Protein AF-A0A2S2PNF2-F1 (afdb_monomer_lite)

Secondary structure (DSSP, 8-state):
-----------HHHHHHHHHHHHHHS-HHHHHHHHHHHHHHHHHHHHHHHHHHHHHHHHHHHT--TTT--HHHHHHHHHHHS----SSGGGS-----HHHHSPPPPPPSB-TTS-BSSGGGGGS-HHHHHHHHHHHH--

Radius of gyration: 23.07 Å; chains: 1; bounding box: 65×43×51 Å

pLDDT: mean 83.37, std 15.88, range [32.31, 97.81]

Organism: Schizaphis graminum (NCBI:txid13262)

Sequence (139 aa):
TYGLNNVGSDDPEVEIIEKKIVEEKTSLAMRAYLQRATQYNNFMEQQ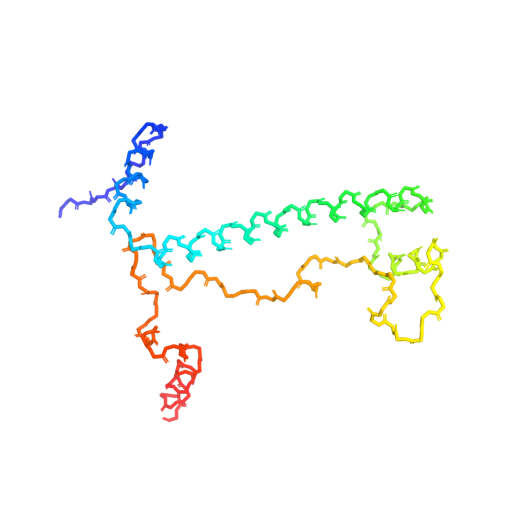THEYNIGKRHLANMMGVDPETFTQTDIDEAIDYLFPSGLYDPKARPLMKPPSEVFPPKKDAEFDESGRPFHVFFLYRKTKFLSNFTCKSYYF

Foldseek 3Di:
DDDPDPPPPPPVVVVVVVLVVLVVPDDPVVVVVVVVQVVVVVVLVVQQVVLLVVLCVLCVVVVHDSVPDDQVNQQVSQCVVPPDPDPDPVPGDHRDRPPVVDDDDDHDQADSNRHGPAPCVVVVPRVVVVVVVVVVVVD

Structure (mmCIF, N/CA/C/O backbone):
data_AF-A0A2S2PNF2-F1
#
_entry.id   AF-A0A2S2PNF2-F1
#
loop_
_atom_site.group_PDB
_atom_site.id
_atom_site.type_symbol
_atom_site.label_atom_id
_atom_site.label_alt_id
_atom_site.label_comp_id
_atom_site.label_asym_id
_atom_site.label_entity_id
_atom_site.label_seq_id
_atom_site.pdbx_PDB_ins_code
_atom_site.Cartn_x
_atom_site.Cartn_y
_atom_site.Cartn_z
_atom_site.occupancy
_atom_site.B_iso_or_equiv
_atom_site.auth_seq_id
_atom_site.auth_comp_id
_atom_site.auth_asym_id
_atom_site.auth_atom_id
_atom_site.pdbx_PDB_model_num
ATOM 1 N N . THR A 1 1 ? 39.824 -26.983 -10.946 1.00 40.69 1 THR A N 1
ATOM 2 C CA . THR A 1 1 ? 40.557 -26.050 -10.068 1.00 40.69 1 THR A CA 1
ATOM 3 C C . THR A 1 1 ? 40.123 -24.642 -10.414 1.00 40.69 1 THR A C 1
ATOM 5 O O . THR A 1 1 ? 39.822 -24.401 -11.574 1.00 40.69 1 THR A O 1
ATOM 8 N N . TYR A 1 2 ? 40.062 -23.776 -9.397 1.00 32.31 2 TYR A N 1
ATOM 9 C CA . TYR A 1 2 ? 39.582 -22.382 -9.391 1.00 32.31 2 TYR A CA 1
ATOM 10 C C . TYR A 1 2 ? 38.057 -22.220 -9.323 1.00 32.31 2 TYR A C 1
ATOM 12 O O . TYR A 1 2 ? 37.369 -22.016 -10.317 1.00 32.31 2 TYR A O 1
ATOM 20 N N . GLY A 1 3 ? 37.549 -22.321 -8.091 1.00 36.81 3 GLY A N 1
ATOM 21 C CA . GLY A 1 3 ? 36.303 -21.679 -7.702 1.00 36.81 3 GLY A CA 1
ATOM 22 C C . GLY A 1 3 ? 36.492 -20.164 -7.671 1.00 36.81 3 GLY A C 1
ATOM 23 O O . GLY A 1 3 ? 37.492 -19.671 -7.150 1.00 36.81 3 GLY A O 1
ATOM 24 N N . LEU A 1 4 ? 35.529 -19.447 -8.240 1.00 37.03 4 LEU A N 1
ATOM 25 C CA . LEU A 1 4 ? 35.347 -18.024 -8.002 1.00 37.03 4 LEU A CA 1
ATOM 26 C C . LEU A 1 4 ? 34.368 -17.903 -6.840 1.00 37.03 4 LEU A C 1
ATOM 28 O O . LEU A 1 4 ? 33.152 -17.912 -7.014 1.00 37.03 4 LEU A O 1
ATOM 32 N N . ASN A 1 5 ? 34.930 -17.867 -5.637 1.00 37.00 5 ASN A N 1
ATOM 33 C CA . ASN A 1 5 ? 34.232 -17.319 -4.492 1.00 37.00 5 ASN A CA 1
ATOM 34 C C . ASN A 1 5 ? 34.099 -15.823 -4.782 1.00 37.00 5 ASN A C 1
ATOM 36 O O . ASN A 1 5 ? 35.109 -15.119 -4.795 1.00 37.00 5 ASN A O 1
ATOM 40 N N . ASN A 1 6 ? 32.878 -15.350 -5.032 1.00 46.69 6 ASN A N 1
ATOM 41 C CA . ASN A 1 6 ? 32.563 -13.934 -4.895 1.00 46.69 6 ASN A CA 1
ATOM 42 C C . ASN A 1 6 ? 32.690 -13.614 -3.403 1.00 46.69 6 ASN A C 1
ATOM 44 O O . ASN A 1 6 ? 31.720 -13.682 -2.652 1.00 46.69 6 ASN A O 1
ATOM 48 N N . VAL A 1 7 ? 33.921 -13.368 -2.958 1.00 43.16 7 VAL A N 1
ATOM 49 C CA . VAL A 1 7 ? 34.171 -12.634 -1.726 1.00 43.16 7 VAL A CA 1
ATOM 50 C C . VAL A 1 7 ? 33.717 -11.224 -2.058 1.00 43.16 7 VAL A C 1
ATOM 52 O O . VAL A 1 7 ? 34.457 -10.469 -2.681 1.00 43.16 7 VAL A O 1
ATOM 55 N N . GLY A 1 8 ? 32.450 -10.933 -1.764 1.00 46.41 8 GLY A N 1
ATOM 56 C CA . GLY A 1 8 ? 31.965 -9.565 -1.745 1.00 46.41 8 GLY A CA 1
ATOM 57 C C . GLY A 1 8 ? 32.855 -8.811 -0.771 1.00 46.41 8 GLY A C 1
ATOM 58 O O . GLY A 1 8 ? 32.848 -9.087 0.423 1.00 46.41 8 GLY A O 1
ATOM 59 N N . SER A 1 9 ? 33.718 -7.956 -1.300 1.00 46.00 9 SER A N 1
ATOM 60 C CA . SER A 1 9 ? 34.374 -6.926 -0.516 1.00 46.00 9 SER A CA 1
ATOM 61 C C . SER A 1 9 ? 33.273 -5.990 -0.027 1.00 46.00 9 SER A C 1
ATOM 63 O O . SER A 1 9 ? 32.633 -5.346 -0.856 1.00 46.00 9 SER A O 1
ATOM 65 N N . ASP A 1 10 ? 33.055 -5.908 1.289 1.00 60.88 10 ASP A N 1
ATOM 66 C CA . ASP A 1 10 ? 32.102 -4.991 1.947 1.00 60.88 10 ASP A CA 1
ATOM 67 C C . ASP A 1 10 ? 32.520 -3.501 1.823 1.00 60.88 10 ASP A C 1
ATOM 69 O O . ASP A 1 10 ? 32.121 -2.650 2.620 1.00 60.88 10 ASP A O 1
ATOM 73 N N . ASP A 1 11 ? 33.357 -3.177 0.834 1.00 58.91 11 ASP A N 1
ATOM 74 C CA . ASP A 1 11 ? 33.870 -1.844 0.561 1.00 58.91 11 ASP A CA 1
ATOM 75 C C . ASP A 1 11 ? 32.821 -1.062 -0.254 1.00 58.91 11 ASP A C 1
ATOM 77 O O . ASP A 1 11 ? 32.620 -1.345 -1.443 1.00 58.91 11 ASP A O 1
ATOM 81 N N . PRO A 1 12 ? 32.160 -0.04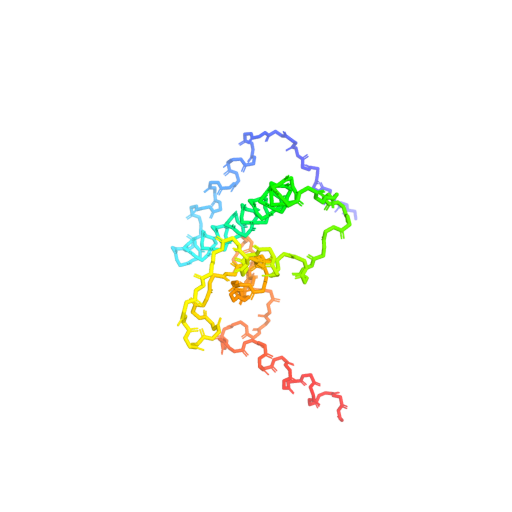4 0.333 1.00 68.62 12 PRO A N 1
ATOM 82 C CA . PRO A 1 12 ? 31.017 0.632 -0.289 1.00 68.62 12 PRO A CA 1
ATOM 83 C C . PRO A 1 12 ? 31.387 1.350 -1.594 1.00 68.62 12 PRO A C 1
ATOM 85 O O . PRO A 1 12 ? 30.535 1.584 -2.445 1.00 68.62 12 PRO A O 1
ATOM 88 N N . GLU A 1 13 ? 32.660 1.699 -1.779 1.00 67.88 13 GLU A N 1
ATOM 89 C CA . GLU A 1 13 ? 33.147 2.426 -2.951 1.00 67.88 13 GLU A CA 1
ATOM 90 C C . GLU A 1 13 ? 33.191 1.547 -4.214 1.00 67.88 13 GLU A C 1
ATOM 92 O O . GLU A 1 13 ? 32.873 2.024 -5.305 1.00 67.88 13 GLU A O 1
ATOM 97 N N . VAL A 1 14 ? 33.488 0.249 -4.074 1.00 65.94 14 VAL A N 1
ATOM 98 C CA . VAL A 1 14 ? 33.534 -0.706 -5.196 1.00 65.94 14 VAL A CA 1
ATOM 99 C C . VAL A 1 14 ? 32.119 -1.029 -5.689 1.00 65.94 14 VAL A C 1
ATOM 101 O O . VAL A 1 14 ? 31.874 -1.009 -6.895 1.00 65.94 14 VAL A O 1
ATOM 104 N N . GLU A 1 15 ? 31.157 -1.198 -4.776 1.00 66.25 15 GLU A N 1
ATOM 105 C CA . GLU A 1 15 ? 29.745 -1.436 -5.114 1.00 66.25 15 GLU A CA 1
ATOM 106 C C . GLU A 1 15 ? 29.125 -0.251 -5.882 1.00 66.25 15 GLU A C 1
ATOM 108 O O . GLU A 1 15 ? 28.372 -0.430 -6.843 1.00 66.25 15 GLU A O 1
ATOM 113 N N . ILE A 1 16 ? 29.478 0.984 -5.504 1.00 68.88 16 ILE A N 1
ATOM 114 C CA . ILE A 1 16 ? 29.026 2.204 -6.189 1.00 68.88 16 ILE A CA 1
ATOM 115 C C . ILE A 1 16 ? 29.587 2.277 -7.617 1.00 68.88 16 ILE A C 1
ATOM 117 O O . ILE A 1 16 ? 28.866 2.661 -8.545 1.00 68.88 16 ILE A O 1
ATOM 121 N N . ILE A 1 17 ? 30.859 1.915 -7.811 1.00 65.81 17 ILE A N 1
ATOM 122 C CA . ILE A 1 17 ? 31.517 1.916 -9.126 1.00 65.81 17 ILE A CA 1
ATOM 123 C C . ILE A 1 17 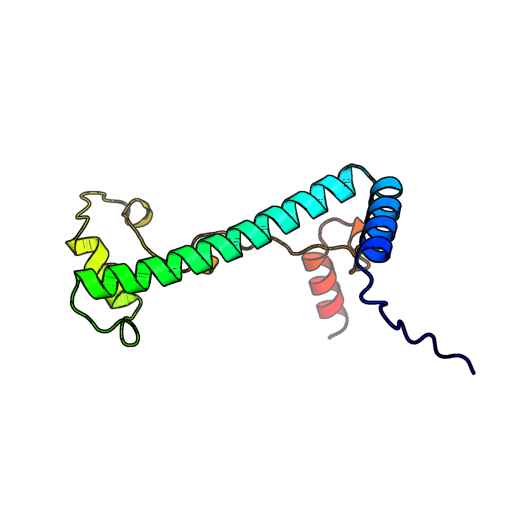? 30.894 0.853 -10.036 1.00 65.81 17 ILE A C 1
ATOM 125 O O . ILE A 1 17 ? 30.568 1.150 -11.187 1.00 65.81 17 ILE A O 1
ATOM 129 N N . GLU A 1 18 ? 30.661 -0.357 -9.528 1.00 63.19 18 GLU A N 1
ATOM 130 C CA . GLU A 1 18 ? 30.011 -1.431 -10.283 1.00 63.19 18 GLU A CA 1
ATOM 131 C C . GLU A 1 18 ? 28.578 -1.060 -10.683 1.00 63.19 18 GLU A C 1
ATOM 133 O O . GLU A 1 18 ? 28.223 -1.173 -11.861 1.00 63.19 18 GLU A O 1
ATOM 138 N N . LYS A 1 19 ? 27.786 -0.503 -9.755 1.00 65.00 19 LYS A N 1
ATOM 139 C CA . LYS A 1 19 ? 26.439 0.015 -10.049 1.00 65.00 19 LYS A CA 1
ATOM 140 C C . LYS A 1 19 ? 26.465 1.102 -11.125 1.00 65.00 19 LYS A C 1
ATOM 142 O O . LYS A 1 19 ? 25.656 1.047 -12.049 1.00 65.00 19 LYS A O 1
ATOM 147 N N . LYS A 1 20 ? 27.424 2.035 -11.084 1.00 66.44 20 LYS A N 1
ATOM 148 C CA . LYS A 1 20 ? 27.601 3.058 -12.135 1.00 66.44 20 LYS A CA 1
ATOM 149 C C . LYS A 1 20 ? 27.924 2.460 -13.504 1.00 66.44 20 LYS A C 1
ATOM 151 O O . LYS A 1 20 ? 27.344 2.873 -14.505 1.00 66.44 20 LYS A O 1
ATOM 156 N N . ILE A 1 21 ? 28.823 1.479 -13.564 1.00 65.19 21 ILE A N 1
ATOM 157 C CA . ILE A 1 21 ? 29.203 0.817 -14.821 1.00 65.19 21 ILE A CA 1
ATOM 158 C C . ILE A 1 21 ? 28.004 0.064 -15.417 1.00 65.19 21 ILE A C 1
ATOM 160 O O . ILE A 1 21 ? 27.817 0.051 -16.637 1.00 65.19 21 ILE A O 1
ATOM 164 N N . VAL A 1 22 ? 27.173 -0.553 -14.573 1.00 66.25 22 VAL A N 1
ATOM 165 C CA . VAL A 1 22 ? 25.918 -1.193 -14.994 1.00 66.25 22 VAL A CA 1
ATOM 166 C C . VAL A 1 22 ? 24.904 -0.144 -15.472 1.00 66.25 22 VAL A C 1
ATOM 168 O O . VAL A 1 22 ? 24.276 -0.324 -16.517 1.00 66.25 22 VAL A O 1
ATOM 171 N N . GLU A 1 23 ? 24.778 0.995 -14.792 1.00 67.94 23 GLU A N 1
ATOM 172 C CA . GLU A 1 23 ? 23.906 2.099 -15.219 1.00 67.94 23 GLU A CA 1
ATOM 173 C C . GLU A 1 23 ? 24.296 2.708 -16.575 1.00 67.94 23 GLU A C 1
ATOM 175 O O . GLU A 1 23 ? 23.413 3.081 -17.351 1.00 67.94 23 GLU A O 1
ATOM 180 N N . GLU A 1 24 ? 25.592 2.799 -16.883 1.00 70.94 24 GLU A N 1
ATOM 181 C CA . GLU A 1 24 ? 26.084 3.297 -18.176 1.00 70.94 24 GLU A CA 1
ATOM 182 C C . GLU A 1 24 ? 25.846 2.301 -19.319 1.00 70.94 24 GLU A C 1
ATOM 184 O O . GLU A 1 24 ? 25.573 2.702 -20.450 1.00 70.94 24 GLU A O 1
ATOM 189 N N . LYS A 1 25 ? 25.916 0.996 -19.033 1.00 73.62 25 LYS A N 1
ATOM 190 C CA . LYS A 1 25 ? 25.733 -0.068 -20.034 1.00 73.62 25 LYS A CA 1
ATOM 191 C C . LYS A 1 25 ? 24.269 -0.446 -20.265 1.00 73.62 25 LYS A C 1
ATOM 193 O O . LYS A 1 25 ? 23.959 -1.116 -21.251 1.00 73.62 25 LYS A O 1
ATOM 198 N N . THR A 1 26 ? 23.359 -0.054 -19.376 1.00 77.62 26 THR A N 1
ATOM 199 C CA . THR A 1 26 ? 21.945 -0.440 -19.458 1.00 77.62 26 THR A CA 1
ATOM 200 C C . THR A 1 26 ? 21.138 0.476 -20.373 1.00 77.62 26 THR A C 1
ATOM 202 O O . THR A 1 26 ? 21.310 1.693 -20.424 1.00 77.62 26 THR A O 1
ATOM 205 N N . SER A 1 27 ? 20.193 -0.121 -21.104 1.00 84.69 27 SER A N 1
ATOM 206 C CA . SER A 1 27 ? 19.278 0.641 -21.956 1.00 84.69 27 SER A CA 1
ATOM 207 C C . SER A 1 27 ? 18.357 1.547 -21.128 1.00 84.69 27 SER A C 1
ATOM 209 O O . SER A 1 27 ? 17.959 1.207 -20.013 1.00 84.69 27 SER A O 1
ATOM 211 N N . LEU A 1 28 ? 17.938 2.681 -21.701 1.00 86.38 28 LEU A N 1
ATOM 212 C CA . LEU A 1 28 ? 16.998 3.608 -21.054 1.00 86.38 28 LEU A CA 1
ATOM 213 C C . LEU A 1 28 ? 15.692 2.913 -20.629 1.00 86.38 28 LEU A C 1
ATOM 215 O O . LEU A 1 28 ? 15.174 3.158 -19.541 1.00 86.38 28 LEU A O 1
ATOM 219 N N . ALA A 1 29 ? 15.181 2.018 -21.480 1.00 83.12 29 ALA A N 1
ATOM 220 C CA . ALA A 1 29 ? 13.979 1.241 -21.199 1.00 83.12 29 ALA A CA 1
ATOM 221 C C . ALA A 1 29 ? 14.167 0.309 -19.990 1.00 83.12 29 ALA A C 1
ATOM 223 O O . ALA A 1 29 ? 13.264 0.205 -19.159 1.00 83.12 29 ALA A O 1
ATOM 224 N N . MET A 1 30 ? 15.344 -0.315 -19.866 1.00 83.56 30 MET A N 1
ATOM 225 C CA . MET A 1 30 ? 15.689 -1.168 -18.726 1.00 83.56 30 MET A CA 1
ATOM 226 C C . MET A 1 30 ? 15.767 -0.357 -17.431 1.00 83.56 30 MET A C 1
ATOM 228 O O . MET A 1 30 ? 15.154 -0.725 -16.433 1.00 83.56 30 MET A O 1
ATOM 232 N N . ARG A 1 31 ? 16.443 0.796 -17.460 1.00 84.81 31 ARG A N 1
ATOM 233 C CA . ARG A 1 31 ? 16.555 1.686 -16.295 1.00 84.81 31 ARG A CA 1
ATOM 234 C C . ARG A 1 31 ? 15.188 2.152 -15.803 1.00 84.81 31 ARG A C 1
ATOM 236 O O . ARG A 1 31 ? 14.893 2.037 -14.618 1.00 84.81 31 ARG A O 1
ATOM 243 N N . ALA A 1 32 ? 14.321 2.599 -16.713 1.00 86.25 32 ALA A N 1
ATOM 244 C CA . ALA A 1 32 ? 12.961 3.012 -16.372 1.00 86.25 32 ALA A CA 1
ATOM 245 C C . ALA A 1 32 ? 12.124 1.861 -15.786 1.00 86.25 32 ALA A C 1
ATOM 247 O O . ALA A 1 32 ? 11.259 2.088 -14.943 1.00 86.25 32 ALA A O 1
ATOM 248 N N . TYR A 1 33 ? 12.360 0.624 -16.230 1.00 85.06 33 TYR A N 1
ATOM 249 C CA . TYR A 1 33 ? 11.697 -0.554 -15.682 1.00 85.06 33 TYR A CA 1
ATOM 250 C C . TYR A 1 33 ? 12.161 -0.862 -14.253 1.00 85.06 33 TYR A C 1
ATOM 252 O O . TYR A 1 33 ? 11.319 -0.960 -13.361 1.00 85.06 33 TYR A O 1
ATOM 260 N N . LEU A 1 34 ? 13.476 -0.934 -14.025 1.00 85.38 34 LEU A N 1
ATOM 261 C CA . LEU A 1 34 ? 14.055 -1.176 -12.700 1.00 85.38 34 LEU A CA 1
ATOM 262 C C . LEU A 1 34 ? 13.638 -0.093 -11.701 1.00 85.38 34 LEU A C 1
ATOM 264 O O . LEU A 1 34 ? 13.179 -0.418 -10.613 1.00 85.38 34 LEU A O 1
ATOM 268 N N . GLN A 1 35 ? 13.687 1.181 -12.100 1.00 88.25 35 GLN A N 1
ATOM 269 C CA . GLN A 1 35 ? 13.227 2.298 -11.269 1.00 88.25 35 GLN A CA 1
ATOM 270 C C . GLN A 1 35 ? 11.757 2.162 -10.856 1.00 88.25 35 GLN A C 1
ATOM 272 O O . GLN A 1 35 ? 11.411 2.441 -9.715 1.00 88.25 35 GLN A O 1
ATOM 277 N N . ARG A 1 36 ? 10.872 1.715 -11.756 1.00 87.88 36 ARG A N 1
ATOM 278 C CA . ARG A 1 36 ? 9.457 1.490 -11.410 1.00 87.88 36 ARG A CA 1
ATOM 279 C C . ARG A 1 36 ? 9.279 0.327 -10.439 1.00 87.88 36 ARG A C 1
ATOM 281 O O . ARG A 1 36 ? 8.394 0.396 -9.588 1.00 87.88 36 ARG A O 1
ATOM 288 N N . ALA A 1 37 ? 10.072 -0.733 -10.590 1.00 87.88 37 ALA A N 1
ATOM 289 C CA . ALA A 1 37 ? 10.037 -1.884 -9.695 1.00 87.88 37 ALA A CA 1
ATOM 290 C C . ALA A 1 37 ? 10.517 -1.496 -8.289 1.00 87.88 37 ALA A C 1
ATOM 292 O O . ALA A 1 37 ? 9.803 -1.733 -7.319 1.00 87.88 37 ALA A O 1
ATOM 293 N N . THR A 1 38 ? 11.656 -0.805 -8.179 1.00 88.62 38 THR A N 1
ATOM 294 C CA . THR A 1 38 ? 12.184 -0.339 -6.888 1.00 88.62 38 THR A CA 1
ATOM 295 C C . THR A 1 38 ? 11.250 0.663 -6.216 1.00 88.62 38 THR A C 1
ATOM 297 O O . THR A 1 38 ? 10.948 0.517 -5.037 1.00 88.62 38 THR A O 1
ATOM 300 N N . GLN A 1 39 ? 10.704 1.628 -6.965 1.00 91.69 39 GLN A N 1
ATOM 301 C CA . GLN A 1 39 ? 9.704 2.567 -6.446 1.00 91.69 39 GLN A CA 1
ATOM 302 C C . GLN A 1 39 ? 8.471 1.853 -5.895 1.00 91.69 39 GLN A C 1
ATOM 304 O O . GLN A 1 39 ? 7.944 2.253 -4.862 1.00 91.69 39 GLN A O 1
ATOM 309 N N . TYR A 1 40 ? 7.997 0.805 -6.574 1.00 91.31 40 TYR A N 1
ATOM 310 C CA . TYR A 1 40 ? 6.857 0.035 -6.093 1.00 91.31 40 TYR A CA 1
ATOM 311 C C . TYR A 1 40 ? 7.185 -0.760 -4.829 1.00 91.31 40 TYR A C 1
ATOM 313 O O . TYR A 1 40 ? 6.377 -0.746 -3.907 1.00 91.31 40 TYR A O 1
ATOM 321 N N . ASN A 1 41 ? 8.350 -1.403 -4.761 1.00 91.44 41 ASN A N 1
ATOM 322 C CA . ASN A 1 41 ? 8.762 -2.155 -3.574 1.00 91.44 41 ASN A CA 1
ATOM 323 C C . ASN A 1 41 ? 8.873 -1.229 -2.358 1.00 91.44 41 ASN A C 1
ATOM 325 O O . ASN A 1 41 ? 8.224 -1.478 -1.346 1.00 91.44 41 ASN A O 1
ATOM 329 N N . ASN A 1 42 ? 9.562 -0.095 -2.510 1.00 94.88 42 ASN A N 1
ATOM 330 C CA . ASN A 1 42 ? 9.678 0.918 -1.461 1.00 94.88 42 ASN A CA 1
ATOM 331 C C . ASN A 1 42 ? 8.302 1.449 -1.032 1.00 94.88 42 ASN A C 1
ATOM 333 O O . ASN A 1 42 ? 8.041 1.628 0.155 1.00 94.88 42 ASN A O 1
ATOM 337 N N . PHE A 1 43 ? 7.401 1.677 -1.994 1.00 95.25 43 PHE A N 1
ATOM 338 C CA . PHE A 1 43 ? 6.028 2.081 -1.705 1.00 95.25 43 PHE A CA 1
ATOM 339 C C . PHE A 1 43 ? 5.293 1.020 -0.874 1.00 95.25 43 PHE A C 1
ATOM 341 O O . PHE A 1 43 ? 4.695 1.351 0.143 1.00 95.25 43 PHE A O 1
ATOM 348 N N . MET A 1 44 ? 5.359 -0.254 -1.262 1.00 94.94 44 MET A N 1
ATOM 349 C CA . MET A 1 44 ? 4.691 -1.341 -0.540 1.00 94.94 44 MET A CA 1
ATOM 350 C C . MET A 1 44 ? 5.250 -1.531 0.875 1.00 94.94 44 MET A C 1
ATOM 352 O O . MET A 1 44 ? 4.479 -1.745 1.813 1.00 94.94 44 MET A O 1
ATOM 356 N N . GLU A 1 45 ? 6.566 -1.418 1.048 1.00 96.12 45 GLU A N 1
ATOM 357 C CA . GLU A 1 45 ? 7.226 -1.465 2.357 1.00 96.12 45 GLU A CA 1
ATOM 358 C C . GLU A 1 45 ? 6.760 -0.317 3.256 1.00 96.12 45 GLU A C 1
ATOM 360 O O . GLU A 1 45 ? 6.327 -0.553 4.388 1.00 96.12 45 GLU A O 1
ATOM 365 N N . GLN A 1 46 ? 6.753 0.912 2.729 1.00 97.31 46 GLN A N 1
ATOM 366 C CA . GLN A 1 46 ? 6.270 2.086 3.450 1.00 97.31 46 GLN A CA 1
ATOM 367 C C . GLN A 1 46 ? 4.801 1.925 3.866 1.00 97.31 46 GLN A C 1
ATOM 369 O O . GLN A 1 46 ? 4.471 2.119 5.033 1.00 97.31 46 GLN A O 1
ATOM 374 N N . GLN A 1 47 ? 3.926 1.507 2.947 1.00 97.25 47 GLN A N 1
ATOM 375 C CA . GLN A 1 47 ? 2.507 1.294 3.245 1.00 97.25 47 GLN A CA 1
ATOM 376 C C . GLN A 1 47 ? 2.293 0.191 4.290 1.00 97.25 47 GLN A C 1
ATOM 378 O O . GLN A 1 47 ? 1.395 0.284 5.122 1.00 97.25 47 GLN A O 1
ATOM 383 N N . THR A 1 48 ? 3.133 -0.847 4.290 1.00 96.94 48 THR A N 1
ATOM 384 C CA . THR A 1 48 ? 3.064 -1.923 5.293 1.00 96.94 48 THR A CA 1
ATOM 385 C C . THR A 1 48 ? 3.458 -1.402 6.672 1.00 96.94 48 THR A C 1
ATOM 387 O O . THR A 1 48 ? 2.815 -1.722 7.673 1.00 96.94 48 THR A O 1
ATOM 390 N N . HIS A 1 49 ? 4.493 -0.566 6.733 1.00 97.81 49 HIS A N 1
ATOM 391 C CA . HIS A 1 49 ? 4.922 0.073 7.968 1.00 97.81 49 HIS A CA 1
ATOM 392 C C . HIS A 1 49 ? 3.850 1.023 8.527 1.00 97.81 49 HIS A C 1
ATOM 394 O O . HIS A 1 49 ? 3.486 0.914 9.699 1.00 97.81 49 HIS A O 1
ATOM 400 N N . GLU A 1 50 ? 3.293 1.888 7.677 1.00 97.69 50 GLU A N 1
ATOM 401 C CA . GLU A 1 50 ? 2.211 2.816 8.028 1.00 97.69 50 GLU A CA 1
ATOM 402 C C . GLU A 1 50 ? 0.960 2.073 8.507 1.00 97.69 50 GLU A C 1
ATOM 404 O O . GLU A 1 50 ? 0.384 2.440 9.531 1.00 97.69 50 GLU A O 1
ATOM 409 N N . TYR A 1 51 ? 0.584 0.979 7.839 1.00 97.12 51 TYR A N 1
ATOM 410 C CA . TYR A 1 51 ? -0.527 0.126 8.257 1.00 97.12 51 TYR A CA 1
ATOM 411 C C . TYR A 1 51 ? -0.315 -0.455 9.662 1.00 97.12 51 TYR A C 1
ATOM 413 O O . TYR A 1 51 ? -1.217 -0.405 10.496 1.00 97.12 51 TYR A O 1
ATOM 421 N N . ASN A 1 52 ? 0.884 -0.959 9.967 1.00 96.31 52 ASN A N 1
ATOM 422 C CA . ASN A 1 52 ? 1.186 -1.536 11.280 1.00 96.31 52 ASN A CA 1
ATOM 423 C C . ASN A 1 52 ? 1.150 -0.488 12.404 1.00 96.31 52 ASN A C 1
ATOM 425 O O . ASN A 1 52 ? 0.668 -0.770 13.504 1.00 96.31 52 ASN A O 1
ATOM 429 N N . ILE A 1 53 ? 1.634 0.726 12.131 1.00 97.50 53 ILE A N 1
ATOM 430 C CA . ILE A 1 53 ? 1.539 1.858 13.063 1.00 97.50 53 ILE A CA 1
ATOM 431 C C . ILE A 1 53 ? 0.073 2.264 13.252 1.00 97.50 53 ILE A C 1
ATOM 433 O O . ILE A 1 53 ? -0.399 2.378 14.384 1.00 97.50 53 ILE A O 1
ATOM 437 N N . GLY A 1 54 ? -0.665 2.417 12.151 1.00 96.56 54 GLY A N 1
ATOM 438 C CA . GLY A 1 54 ? -2.085 2.758 12.155 1.00 96.56 54 GLY A CA 1
ATOM 439 C C . GLY A 1 54 ? -2.924 1.746 12.930 1.00 96.56 54 GLY A C 1
ATOM 440 O O . GLY A 1 54 ? -3.735 2.142 13.761 1.00 96.56 54 GLY A O 1
ATOM 441 N N . LYS A 1 55 ? -2.661 0.445 12.758 1.00 96.94 55 LYS A N 1
ATOM 442 C CA . LYS A 1 55 ? -3.311 -0.635 13.512 1.00 96.94 55 LYS A CA 1
ATOM 443 C C . LYS A 1 55 ? -3.132 -0.461 15.021 1.00 96.94 55 LYS A C 1
ATOM 445 O O . LYS A 1 55 ? -4.101 -0.570 15.768 1.00 96.94 55 LYS A O 1
ATOM 450 N N . ARG A 1 56 ? -1.912 -0.155 15.474 1.00 97.25 56 ARG A N 1
ATOM 451 C CA . ARG A 1 56 ? -1.624 0.089 16.898 1.00 97.25 56 ARG A CA 1
ATOM 452 C C . ARG A 1 56 ? -2.332 1.333 17.423 1.00 97.25 56 ARG A C 1
ATOM 454 O O . ARG A 1 56 ? -2.880 1.308 18.519 1.00 97.25 56 ARG A O 1
ATOM 461 N N . HIS A 1 57 ? -2.361 2.409 16.643 1.00 97.31 57 HIS A N 1
ATOM 462 C CA . HIS A 1 57 ? -3.085 3.620 17.025 1.00 97.31 57 HIS A CA 1
ATOM 463 C C . HIS A 1 57 ? -4.598 3.412 17.072 1.00 97.31 57 HIS A C 1
ATOM 465 O O . HIS A 1 57 ? -5.240 3.895 18.000 1.00 97.31 57 HIS A O 1
ATOM 471 N N . LEU A 1 58 ? -5.160 2.662 16.124 1.00 97.06 58 LEU A N 1
ATOM 472 C CA . LEU A 1 58 ? -6.577 2.323 16.112 1.00 97.06 58 LEU A CA 1
ATOM 473 C C . LEU A 1 58 ? -6.953 1.486 17.339 1.00 97.06 58 LEU A C 1
ATOM 475 O O . LEU A 1 58 ? -7.909 1.828 18.028 1.00 97.06 58 LEU A O 1
ATOM 479 N N . ALA A 1 59 ? -6.152 0.471 17.672 1.00 97.44 59 ALA A N 1
ATOM 480 C CA . ALA A 1 59 ? -6.343 -0.325 18.882 1.00 97.44 59 ALA A CA 1
ATOM 481 C C . ALA A 1 59 ? -6.331 0.555 20.148 1.00 97.44 59 ALA A C 1
ATOM 483 O O . ALA A 1 59 ? -7.239 0.465 20.973 1.00 97.44 59 ALA A O 1
ATOM 484 N N . ASN A 1 60 ? -5.379 1.493 20.245 1.00 96.88 60 ASN A N 1
ATOM 485 C CA . ASN A 1 60 ? -5.314 2.445 21.356 1.00 96.88 60 ASN A CA 1
ATOM 486 C C . ASN A 1 60 ? -6.555 3.352 21.442 1.00 96.88 60 ASN A C 1
ATOM 488 O O . ASN A 1 60 ? -7.022 3.623 22.546 1.00 96.88 60 ASN A O 1
ATOM 492 N N . MET A 1 61 ? -7.096 3.822 20.310 1.00 96.12 61 MET A N 1
ATOM 493 C CA . MET A 1 61 ? -8.320 4.642 20.290 1.00 96.12 61 MET A CA 1
ATOM 494 C C . MET A 1 61 ? -9.552 3.850 20.736 1.00 96.12 61 MET A C 1
ATOM 496 O O . MET A 1 61 ? -10.410 4.397 21.426 1.00 96.12 61 MET A O 1
ATOM 500 N N . MET A 1 62 ? -9.620 2.568 20.373 1.00 96.75 62 MET A N 1
ATOM 501 C CA . MET A 1 62 ? -10.717 1.674 20.751 1.00 96.75 62 MET A CA 1
ATOM 502 C C . MET A 1 62 ? -10.544 1.063 22.151 1.00 96.75 62 MET A C 1
ATOM 504 O O . MET A 1 62 ? -11.460 0.417 22.652 1.00 96.75 62 MET A O 1
ATOM 508 N N . GLY A 1 63 ? -9.388 1.262 22.796 1.00 95.62 63 GLY A N 1
ATOM 509 C CA . GLY A 1 63 ? -9.074 0.680 24.103 1.00 95.62 63 GLY A CA 1
ATOM 510 C C . GLY A 1 63 ? -8.888 -0.841 24.076 1.00 95.62 63 GLY A C 1
ATOM 511 O O . GLY A 1 63 ? -9.089 -1.494 25.099 1.00 95.62 63 GLY A O 1
ATOM 512 N N . VAL A 1 64 ? -8.530 -1.404 22.919 1.00 94.88 64 VAL A N 1
ATOM 513 C CA . VAL A 1 64 ? -8.313 -2.845 22.711 1.00 94.88 64 VAL A CA 1
ATOM 514 C C . VAL A 1 64 ? -6.813 -3.135 22.650 1.00 94.88 64 VAL A C 1
ATOM 516 O O . VAL A 1 64 ? -6.017 -2.282 22.257 1.00 94.88 64 VAL A O 1
ATOM 519 N N . ASP A 1 65 ? -6.409 -4.342 23.041 1.00 95.94 65 ASP A N 1
ATOM 520 C CA . ASP A 1 65 ? -5.017 -4.771 22.936 1.00 95.94 65 ASP A CA 1
ATOM 521 C C . ASP A 1 65 ? -4.588 -4.956 21.459 1.00 95.94 65 ASP A C 1
ATOM 523 O O . ASP A 1 65 ? -5.276 -5.653 20.704 1.00 95.94 65 ASP A O 1
ATOM 527 N N . PRO A 1 66 ? -3.453 -4.371 21.025 1.00 94.25 66 PRO A N 1
ATOM 528 C CA . PRO A 1 66 ? -3.031 -4.367 19.622 1.00 94.25 66 PRO A CA 1
ATOM 529 C C . PRO A 1 66 ? -2.694 -5.749 19.048 1.00 94.25 66 PRO A C 1
ATOM 531 O O . PRO A 1 66 ? -2.763 -5.922 17.828 1.00 94.25 66 PRO A O 1
ATOM 534 N N . GLU A 1 67 ? -2.322 -6.719 19.886 1.00 93.12 67 GLU A N 1
ATOM 535 C CA . GLU A 1 67 ? -1.932 -8.058 19.433 1.00 93.12 67 GLU A CA 1
ATOM 536 C C . GLU A 1 67 ? -3.168 -8.931 19.170 1.00 93.12 67 GLU A C 1
ATOM 538 O O . GLU A 1 67 ? -3.193 -9.706 18.214 1.00 93.12 67 GLU A O 1
ATOM 543 N N . THR A 1 68 ? -4.233 -8.746 19.954 1.00 94.81 68 THR A N 1
ATOM 544 C CA . THR A 1 68 ? -5.524 -9.431 19.744 1.00 94.81 68 THR A CA 1
ATOM 545 C C . THR A 1 68 ? -6.390 -8.822 18.639 1.00 94.81 68 THR A C 1
ATOM 547 O O . THR A 1 68 ? -7.361 -9.442 18.215 1.00 94.81 68 THR A O 1
ATOM 550 N N . PHE A 1 69 ? -6.038 -7.633 18.149 1.00 94.50 69 PHE A N 1
ATOM 551 C CA . PHE A 1 69 ? -6.861 -6.858 17.226 1.00 94.50 69 PHE A CA 1
ATOM 552 C C . PHE A 1 69 ? -6.933 -7.502 15.828 1.00 94.50 69 PHE A C 1
ATOM 554 O O . PHE A 1 69 ? -5.925 -7.575 15.107 1.00 94.50 69 PHE A O 1
ATOM 561 N N . THR A 1 70 ? -8.118 -7.986 15.444 1.00 96.62 70 THR A N 1
ATOM 562 C CA . THR A 1 70 ? -8.358 -8.699 14.177 1.00 96.62 70 THR A CA 1
ATOM 563 C C . THR A 1 70 ? -8.860 -7.766 13.068 1.00 96.62 70 THR A C 1
ATOM 565 O O . THR A 1 70 ? -9.180 -6.604 13.306 1.00 96.62 70 THR A O 1
ATOM 568 N N . GLN A 1 71 ? -8.928 -8.256 11.823 1.00 95.12 71 GLN A N 1
ATOM 569 C CA . GLN A 1 71 ? -9.414 -7.447 10.696 1.00 95.12 71 GLN A CA 1
ATOM 570 C C . GLN A 1 71 ? -10.904 -7.093 10.816 1.00 95.12 71 GLN A C 1
ATOM 572 O O . GLN A 1 71 ? -11.304 -6.020 10.381 1.00 95.12 71 GLN A O 1
ATOM 577 N N . THR A 1 72 ? -11.722 -7.957 11.424 1.00 96.19 72 THR A N 1
ATOM 578 C CA . THR A 1 72 ? -13.148 -7.663 11.638 1.00 96.19 72 THR A CA 1
ATOM 579 C C . THR A 1 72 ? -13.337 -6.526 12.632 1.00 96.19 72 THR A C 1
ATOM 581 O O . THR A 1 72 ? -14.165 -5.651 12.401 1.00 96.19 72 THR A O 1
ATOM 584 N N . ASP A 1 73 ? -12.517 -6.496 13.684 1.00 96.44 73 A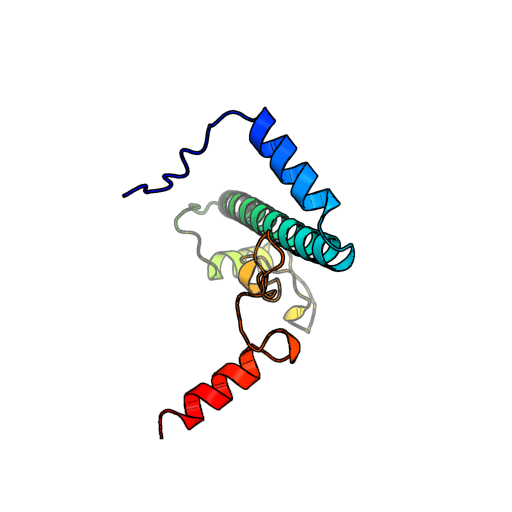SP A N 1
ATOM 585 C CA . ASP A 1 73 ? -12.566 -5.444 14.703 1.00 96.44 73 ASP A CA 1
ATOM 586 C C . ASP A 1 73 ? -12.112 -4.096 14.123 1.00 96.44 73 ASP A C 1
ATOM 588 O O . ASP A 1 73 ? -12.642 -3.045 14.478 1.00 96.44 73 ASP A O 1
ATOM 592 N N . ILE A 1 74 ? -11.150 -4.125 13.192 1.00 96.81 74 ILE A N 1
ATOM 593 C CA . ILE A 1 74 ? -10.731 -2.950 12.420 1.00 96.81 74 ILE A CA 1
ATOM 594 C C . ILE A 1 74 ? -11.898 -2.409 11.594 1.00 96.81 74 ILE A C 1
ATOM 596 O O . ILE A 1 74 ? -12.170 -1.212 11.651 1.00 96.81 74 ILE A O 1
ATOM 600 N N . ASP A 1 75 ? -12.570 -3.269 10.827 1.00 96.19 75 ASP A N 1
ATOM 601 C CA . ASP A 1 75 ? -13.659 -2.851 9.943 1.00 96.19 75 ASP A CA 1
ATOM 602 C C . ASP A 1 75 ? -14.822 -2.241 10.757 1.00 96.19 75 ASP A C 1
ATOM 604 O O . ASP A 1 75 ? -15.321 -1.170 10.409 1.00 96.19 75 ASP A O 1
ATOM 608 N N . GLU A 1 76 ? -15.180 -2.843 11.899 1.00 96.00 76 GLU A N 1
ATOM 609 C CA . GLU A 1 76 ? -16.197 -2.304 12.817 1.00 96.00 76 GLU A CA 1
ATOM 610 C C . GLU A 1 76 ? -15.774 -0.962 13.438 1.00 96.00 76 GLU A C 1
ATOM 612 O O . GLU A 1 76 ? -16.564 -0.015 13.492 1.00 96.00 76 GLU A O 1
ATOM 617 N N . ALA A 1 77 ? -14.513 -0.840 13.862 1.00 97.12 77 ALA A N 1
ATOM 618 C CA . ALA A 1 77 ? -13.984 0.408 14.402 1.00 97.12 77 ALA 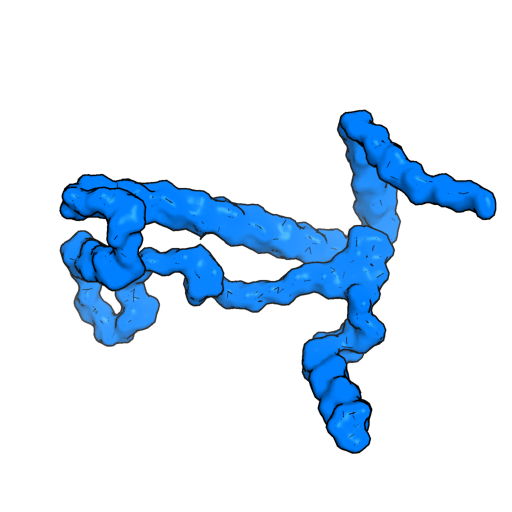A CA 1
ATOM 619 C C . ALA A 1 77 ? -14.011 1.544 13.366 1.00 97.12 77 ALA A C 1
ATOM 621 O O . ALA A 1 77 ? -14.335 2.682 13.709 1.00 97.12 77 ALA A O 1
ATOM 622 N N . ILE A 1 78 ? -13.695 1.254 12.099 1.00 96.88 78 ILE A N 1
ATOM 623 C CA . ILE A 1 78 ? -13.745 2.241 11.014 1.00 96.88 78 ILE A CA 1
ATOM 624 C C . ILE A 1 78 ? -15.185 2.671 10.724 1.00 96.88 78 ILE A C 1
ATOM 626 O O . ILE A 1 78 ? -15.427 3.873 10.607 1.00 96.88 78 ILE A O 1
ATOM 630 N N . ASP A 1 79 ? -16.136 1.737 10.670 1.00 95.75 79 ASP A N 1
ATOM 631 C CA . ASP A 1 79 ? -17.556 2.058 10.475 1.00 95.75 79 ASP A CA 1
ATOM 632 C C . ASP A 1 79 ? -18.111 2.929 11.616 1.00 95.75 79 ASP A C 1
ATOM 634 O O . ASP A 1 79 ? -18.917 3.833 11.375 1.00 95.75 79 ASP A O 1
ATOM 638 N N . TYR A 1 80 ? -17.649 2.702 12.851 1.00 96.19 80 TYR A N 1
ATOM 639 C CA . TYR A 1 80 ? -18.028 3.509 14.011 1.00 96.19 80 TYR A CA 1
ATOM 640 C C . TYR A 1 80 ? -17.403 4.914 13.999 1.00 96.19 80 TYR A C 1
ATOM 642 O O . TYR A 1 80 ? -18.100 5.902 14.235 1.00 96.19 80 TYR A O 1
ATOM 650 N N . LEU A 1 81 ? -16.098 5.023 13.726 1.00 96.31 81 LEU A N 1
ATOM 651 C CA . LEU A 1 81 ? -15.373 6.302 13.740 1.00 96.31 81 LEU A CA 1
ATOM 652 C C . LEU A 1 81 ? -15.705 7.184 12.529 1.00 96.31 81 LEU A C 1
ATOM 654 O O . LEU A 1 81 ? -15.780 8.407 12.654 1.00 96.31 81 LEU A O 1
ATOM 658 N N . PHE A 1 82 ? -15.902 6.572 11.361 1.00 95.62 82 PHE A N 1
ATOM 659 C CA . PHE A 1 82 ? -16.134 7.251 10.088 1.00 95.62 82 PHE A CA 1
ATOM 660 C C . PHE A 1 82 ? -17.421 6.748 9.421 1.00 95.62 82 PHE A C 1
ATOM 662 O O . PHE A 1 82 ? -17.368 6.135 8.349 1.00 95.62 82 PHE A O 1
ATOM 669 N N . PRO A 1 83 ? -18.599 7.036 10.001 1.00 95.31 83 PRO A N 1
ATOM 670 C CA . PRO A 1 83 ? -19.858 6.592 9.428 1.00 95.31 83 PRO A CA 1
ATOM 671 C C . PRO A 1 83 ? -20.054 7.222 8.045 1.00 95.31 83 PRO A C 1
ATOM 673 O O . PRO A 1 83 ? -20.128 8.444 7.897 1.00 95.31 83 PRO A O 1
ATOM 676 N N . SER A 1 84 ? -20.150 6.382 7.012 1.00 93.12 84 SER A N 1
ATOM 677 C CA . SER A 1 84 ? -20.377 6.826 5.635 1.00 93.12 84 SER A CA 1
ATOM 678 C C . SER A 1 84 ? -21.770 6.425 5.148 1.00 93.12 84 SER A C 1
ATOM 680 O O . SER A 1 84 ? -22.195 5.281 5.273 1.00 93.12 84 SER A O 1
ATOM 682 N N . GLY A 1 85 ? -22.497 7.376 4.555 1.00 93.56 85 GLY A N 1
ATOM 683 C CA . GLY A 1 85 ? -23.814 7.138 3.946 1.00 93.56 85 GLY A CA 1
ATOM 684 C C . GLY A 1 85 ? -23.750 6.608 2.509 1.00 93.56 85 GLY A C 1
ATOM 685 O O . GLY A 1 85 ? -24.721 6.736 1.765 1.00 93.56 85 GLY A O 1
ATOM 686 N N . LEU A 1 86 ? -22.597 6.092 2.073 1.00 94.81 86 LEU A N 1
ATOM 687 C CA . LEU A 1 86 ? -22.377 5.667 0.692 1.00 94.81 86 LEU A CA 1
ATOM 688 C C . LEU A 1 86 ? -23.019 4.298 0.434 1.00 94.81 86 LEU A C 1
ATOM 690 O O . LEU A 1 86 ? -22.792 3.326 1.163 1.00 94.81 86 LEU A O 1
ATOM 694 N N . TYR A 1 87 ? -23.814 4.229 -0.638 1.00 94.88 87 TYR A N 1
ATOM 695 C CA . TYR A 1 87 ? -24.508 3.004 -1.038 1.00 94.88 87 TYR A CA 1
ATOM 696 C C . TYR A 1 87 ? -23.531 1.914 -1.499 1.00 94.88 87 TYR A C 1
ATOM 698 O O . TYR A 1 87 ? -23.667 0.763 -1.089 1.00 94.88 87 TYR A O 1
ATOM 706 N N . ASP A 1 88 ? -22.530 2.273 -2.314 1.00 96.25 88 ASP A N 1
ATOM 707 C CA . ASP A 1 88 ? -21.507 1.329 -2.773 1.00 96.25 88 ASP A CA 1
ATOM 708 C C . ASP A 1 88 ? -20.521 1.011 -1.632 1.00 96.25 88 ASP A C 1
ATOM 710 O O . ASP A 1 88 ? -19.832 1.924 -1.162 1.00 96.25 88 ASP A O 1
ATOM 714 N N . PRO A 1 89 ? -20.398 -0.259 -1.195 1.00 91.69 89 PRO A N 1
ATOM 715 C CA . PRO A 1 89 ? -19.460 -0.642 -0.144 1.00 91.69 89 PRO A CA 1
ATOM 716 C C . PRO A 1 89 ? -17.999 -0.361 -0.512 1.00 91.69 89 PRO A C 1
ATOM 718 O O . PRO A 1 89 ? -17.192 -0.125 0.379 1.00 91.69 89 PRO A O 1
ATOM 721 N N . LYS A 1 90 ? -17.639 -0.338 -1.804 1.00 93.12 90 LYS A N 1
ATOM 722 C CA . LYS A 1 90 ? -16.256 -0.058 -2.234 1.00 93.12 90 LYS A CA 1
ATOM 723 C C . LYS A 1 90 ? -15.861 1.406 -2.091 1.00 93.12 90 LYS A C 1
ATOM 725 O O . LYS A 1 90 ? -14.675 1.714 -2.110 1.00 93.12 90 LYS A O 1
ATOM 730 N N . ALA A 1 91 ? -16.845 2.296 -1.995 1.00 95.00 91 ALA A N 1
ATOM 731 C CA . ALA A 1 91 ? -16.615 3.723 -1.828 1.00 95.00 91 ALA A CA 1
ATOM 732 C C . ALA A 1 91 ? -16.492 4.126 -0.349 1.00 95.00 91 ALA A C 1
ATOM 734 O O . ALA A 1 91 ? -16.152 5.272 -0.058 1.00 95.00 91 ALA A O 1
ATOM 735 N N . ARG A 1 92 ? -16.782 3.207 0.582 1.00 95.25 92 ARG A N 1
ATOM 736 C CA . ARG A 1 92 ? -16.691 3.459 2.022 1.00 95.25 92 ARG A CA 1
ATOM 737 C C . ARG A 1 92 ? -15.229 3.516 2.482 1.00 95.25 92 ARG A C 1
ATOM 739 O O . ARG A 1 92 ? -14.370 2.898 1.847 1.00 95.25 92 ARG A O 1
ATOM 746 N N . PRO A 1 93 ? -14.936 4.233 3.580 1.00 96.12 93 PRO A N 1
ATOM 747 C CA . PRO A 1 93 ? -13.626 4.173 4.220 1.00 96.12 93 PRO A CA 1
ATOM 748 C C . PRO A 1 93 ? -13.274 2.727 4.591 1.00 96.12 93 PRO A C 1
ATOM 750 O O . PRO A 1 93 ? -14.113 2.007 5.120 1.00 96.12 93 PRO A O 1
ATOM 753 N N . LEU A 1 94 ? -12.042 2.298 4.313 1.00 94.81 94 LEU A N 1
ATOM 754 C CA . LEU A 1 94 ? -11.546 0.972 4.685 1.00 94.81 94 LEU A CA 1
ATOM 755 C C . LEU A 1 94 ? -10.075 1.044 5.091 1.00 94.81 94 LEU A C 1
ATOM 757 O O . LEU A 1 94 ? -9.326 1.874 4.573 1.00 94.81 94 LEU A O 1
ATOM 761 N N . MET A 1 95 ? -9.658 0.150 5.987 1.00 95.12 95 MET A N 1
ATOM 762 C CA . MET A 1 95 ? -8.262 -0.011 6.394 1.00 95.12 95 MET A CA 1
ATOM 763 C C . MET A 1 95 ? -7.880 -1.487 6.286 1.00 95.12 95 MET A C 1
ATOM 765 O O . MET A 1 95 ? -8.303 -2.307 7.092 1.00 95.12 95 MET A O 1
ATOM 769 N N . LYS A 1 96 ? -7.092 -1.830 5.266 1.00 95.69 96 LYS A N 1
ATOM 770 C CA . LYS A 1 96 ? -6.702 -3.208 4.938 1.00 95.69 96 LYS A CA 1
ATOM 771 C C . LYS A 1 96 ? -5.204 -3.308 4.668 1.00 95.69 96 LYS A C 1
ATOM 773 O O . LYS A 1 96 ? -4.592 -2.288 4.336 1.00 95.69 96 LYS A O 1
ATOM 778 N N . PRO A 1 97 ? -4.608 -4.510 4.772 1.00 95.62 97 PRO A N 1
ATOM 779 C CA . PRO A 1 97 ? -3.208 -4.697 4.426 1.00 95.62 97 PRO A CA 1
ATOM 780 C C . PRO A 1 97 ? -2.938 -4.269 2.968 1.00 95.62 97 PRO A C 1
ATOM 782 O O . PRO A 1 97 ? -3.752 -4.549 2.079 1.00 95.62 97 PRO A O 1
ATOM 785 N N . PRO A 1 98 ? -1.785 -3.630 2.680 1.00 95.94 98 PRO A N 1
ATOM 786 C CA . PRO A 1 98 ? -1.480 -3.102 1.346 1.00 95.94 98 PRO A CA 1
ATOM 787 C C . PRO A 1 98 ? -1.532 -4.147 0.225 1.00 95.94 98 PRO A C 1
ATOM 789 O O . PRO A 1 98 ? -1.847 -3.809 -0.914 1.00 95.94 98 PRO A O 1
ATOM 792 N N . SER A 1 99 ? -1.252 -5.415 0.537 1.00 93.19 99 SER A N 1
ATOM 793 C CA . SER A 1 99 ? -1.307 -6.539 -0.407 1.00 93.19 99 SER A CA 1
ATOM 794 C C . SER A 1 99 ? -2.700 -6.793 -0.991 1.00 93.19 99 SER A C 1
ATOM 796 O O . SER A 1 99 ? -2.801 -7.312 -2.099 1.00 93.19 99 SER A O 1
ATOM 798 N N . GLU A 1 100 ? -3.763 -6.450 -0.261 1.00 93.50 100 GLU A N 1
ATOM 799 C CA . GLU A 1 100 ? -5.149 -6.607 -0.715 1.00 93.50 100 GLU A CA 1
ATOM 800 C C . GLU A 1 100 ? -5.677 -5.351 -1.414 1.00 93.50 100 GLU A C 1
ATOM 802 O O . GLU A 1 100 ? -6.515 -5.441 -2.311 1.00 93.50 100 GLU A O 1
ATOM 807 N N . VAL A 1 101 ? -5.196 -4.176 -1.000 1.00 94.31 101 VAL A N 1
ATOM 808 C CA . VAL A 1 101 ? -5.642 -2.879 -1.528 1.00 94.31 101 VAL A CA 1
ATOM 809 C C . VAL A 1 101 ? -5.007 -2.593 -2.885 1.00 94.31 101 VAL A C 1
ATOM 811 O O . VAL A 1 101 ? -5.685 -2.156 -3.818 1.00 94.31 101 VAL A O 1
ATOM 814 N N . PHE A 1 102 ? -3.701 -2.830 -3.009 1.00 93.69 102 PHE A N 1
ATOM 815 C CA . PHE A 1 102 ? -2.972 -2.551 -4.236 1.00 93.69 102 PHE A CA 1
ATOM 816 C C . PHE A 1 102 ? -2.936 -3.785 -5.139 1.00 93.69 102 PHE A C 1
ATOM 818 O O . PHE A 1 102 ? -2.679 -4.893 -4.672 1.00 93.69 102 PHE A O 1
ATOM 825 N N . PRO A 1 103 ? -3.147 -3.620 -6.457 1.00 92.38 103 PRO A N 1
ATOM 826 C CA . PRO A 1 103 ? -3.068 -4.741 -7.376 1.00 92.38 103 PRO A CA 1
ATOM 827 C C . PRO A 1 103 ? -1.646 -5.321 -7.386 1.00 92.38 103 PRO A C 1
ATOM 829 O O . PRO A 1 103 ? -0.676 -4.551 -7.375 1.00 92.38 103 PRO A O 1
ATOM 832 N N . PRO A 1 104 ? -1.500 -6.655 -7.482 1.00 88.69 104 PRO A N 1
ATOM 833 C CA . PRO A 1 104 ? -0.190 -7.275 -7.567 1.00 88.69 104 PRO A CA 1
ATOM 834 C C . PRO A 1 104 ? 0.493 -6.835 -8.864 1.00 88.69 104 PRO A C 1
ATOM 836 O O . PRO A 1 104 ? -0.016 -7.066 -9.968 1.00 88.69 104 PRO A O 1
ATOM 839 N N . LYS A 1 105 ? 1.655 -6.191 -8.745 1.00 87.06 105 LYS A N 1
ATOM 840 C CA . LYS A 1 105 ? 2.511 -5.918 -9.901 1.00 87.06 105 LYS A CA 1
ATOM 841 C C . LYS A 1 105 ? 3.380 -7.131 -10.200 1.00 87.06 105 LYS A C 1
ATOM 843 O O . LYS A 1 105 ? 3.638 -7.969 -9.346 1.00 87.06 105 LYS A O 1
ATOM 848 N N . LYS A 1 106 ? 3.794 -7.247 -11.460 1.00 80.38 106 LYS A N 1
ATOM 849 C CA . LYS A 1 106 ? 4.786 -8.248 -11.838 1.00 80.38 106 LYS A CA 1
ATOM 850 C C . LYS A 1 106 ? 6.145 -7.839 -11.284 1.00 80.38 106 LYS A C 1
ATOM 852 O O . LYS A 1 106 ? 6.548 -6.694 -11.493 1.00 80.38 106 LYS A O 1
ATOM 857 N N . ASP A 1 107 ? 6.840 -8.801 -10.698 1.00 79.81 107 ASP A N 1
ATOM 858 C CA . ASP A 1 107 ? 8.252 -8.666 -10.361 1.00 79.81 107 ASP A CA 1
ATOM 859 C C . ASP A 1 107 ? 9.103 -8.447 -11.615 1.00 79.81 107 ASP A C 1
ATOM 861 O O . ASP A 1 107 ? 8.642 -8.632 -12.752 1.00 79.81 107 ASP A O 1
ATOM 865 N N . ALA A 1 108 ? 10.354 -8.044 -11.396 1.00 80.19 108 ALA A N 1
ATOM 866 C CA . ALA A 1 108 ? 11.324 -7.878 -12.463 1.00 80.19 108 ALA A CA 1
ATOM 867 C C . ALA A 1 108 ? 11.456 -9.177 -13.283 1.00 80.19 108 ALA A C 1
ATOM 869 O O . ALA A 1 108 ? 11.795 -10.224 -12.743 1.00 80.19 108 ALA A O 1
ATOM 870 N N . GLU A 1 109 ? 11.201 -9.126 -14.596 1.00 83.50 109 GLU A N 1
ATOM 871 C CA . GLU A 1 109 ? 11.384 -10.284 -15.496 1.00 83.50 109 GLU A CA 1
ATOM 872 C C . GLU A 1 109 ? 12.854 -10.445 -15.960 1.00 83.50 109 GLU A C 1
ATOM 874 O O . GLU A 1 109 ? 13.145 -11.317 -16.783 1.00 83.50 109 GLU A O 1
ATOM 879 N N . PHE A 1 110 ? 13.776 -9.634 -15.426 1.00 81.88 110 PHE A N 1
ATOM 880 C CA . PHE A 1 110 ? 15.188 -9.587 -15.805 1.00 81.88 110 PHE A CA 1
ATOM 881 C C . PHE A 1 110 ? 16.128 -9.487 -14.603 1.00 81.88 110 PHE A C 1
ATOM 883 O O . PHE A 1 110 ? 15.781 -8.878 -13.592 1.00 81.88 110 PHE A O 1
ATOM 890 N N . ASP A 1 111 ? 17.347 -9.979 -14.803 1.00 79.62 111 ASP A N 1
ATOM 891 C CA . ASP A 1 111 ? 18.508 -9.754 -13.946 1.00 79.62 111 ASP A CA 1
ATOM 892 C C . ASP A 1 111 ? 19.072 -8.329 -14.081 1.00 79.62 111 ASP A C 1
ATOM 894 O O . ASP A 1 111 ? 18.831 -7.632 -15.072 1.00 79.62 111 ASP A O 1
ATOM 898 N N . GLU A 1 112 ? 19.926 -7.926 -13.138 1.00 74.69 112 GLU A N 1
ATOM 899 C CA . GLU A 1 112 ? 20.690 -6.663 -13.176 1.00 74.69 112 GLU A CA 1
ATOM 900 C C . GLU A 1 112 ? 21.544 -6.522 -14.449 1.00 74.69 112 GLU A C 1
ATOM 902 O O . GLU A 1 112 ? 21.739 -5.427 -14.973 1.00 74.69 112 GLU A O 1
ATOM 907 N N . SER A 1 113 ? 21.984 -7.653 -15.008 1.00 76.81 113 SER A N 1
ATOM 908 C CA . SER A 1 113 ? 22.709 -7.735 -16.282 1.00 76.81 113 SER A CA 1
ATOM 909 C C . SER A 1 113 ? 21.826 -7.540 -17.525 1.00 76.81 113 SER A C 1
ATOM 911 O O . SER A 1 113 ? 22.331 -7.519 -18.646 1.00 76.81 113 SER A O 1
ATOM 913 N N . GLY A 1 114 ? 20.505 -7.419 -17.360 1.00 75.38 114 GLY A N 1
ATOM 914 C CA . GLY A 1 114 ? 19.540 -7.311 -18.456 1.00 75.38 114 GLY A CA 1
ATOM 915 C C . GLY A 1 114 ? 19.117 -8.651 -19.063 1.00 75.38 114 GLY A C 1
ATOM 916 O O . GLY A 1 114 ? 18.375 -8.671 -20.048 1.00 75.38 114 GLY A O 1
ATOM 917 N N . ARG A 1 115 ? 19.565 -9.779 -18.501 1.00 83.81 115 ARG A N 1
ATOM 918 C CA . ARG A 1 115 ? 19.181 -11.120 -18.954 1.00 83.81 115 ARG A CA 1
ATOM 919 C C . ARG A 1 115 ? 17.756 -11.454 -18.489 1.00 83.81 115 ARG A C 1
ATOM 921 O O . ARG A 1 115 ? 17.507 -11.415 -17.288 1.00 83.81 115 ARG A O 1
ATOM 928 N N . PRO A 1 116 ? 16.817 -11.810 -19.388 1.00 88.00 116 PRO A N 1
ATOM 929 C CA . PRO A 1 116 ? 15.490 -12.246 -18.969 1.00 88.00 116 PRO A CA 1
ATOM 930 C C . PRO A 1 116 ? 15.537 -13.584 -18.226 1.00 88.00 116 PRO A C 1
ATOM 932 O O . PRO A 1 116 ? 16.222 -14.510 -18.668 1.00 88.00 116 PRO A O 1
ATOM 935 N N . PHE A 1 117 ? 14.741 -13.728 -17.165 1.00 86.88 117 PHE A N 1
ATOM 936 C CA . PHE A 1 117 ? 14.643 -14.982 -16.404 1.00 86.88 117 PHE A CA 1
ATOM 937 C C . PHE A 1 117 ? 13.996 -16.117 -17.196 1.00 86.88 117 PHE A C 1
ATOM 939 O O . PHE A 1 117 ? 14.287 -17.292 -16.980 1.00 86.88 117 PHE A O 1
ATOM 946 N N . HIS A 1 118 ? 13.089 -15.773 -18.109 1.00 86.31 118 HIS A N 1
ATOM 947 C CA . HIS A 1 118 ? 12.272 -16.742 -18.818 1.00 86.31 118 HIS A CA 1
ATOM 948 C C . HIS A 1 118 ? 12.520 -16.684 -20.326 1.00 86.31 118 HIS A C 1
ATOM 950 O O . HIS A 1 118 ? 12.461 -15.622 -20.943 1.00 86.31 118 HIS A O 1
ATOM 956 N N . VAL A 1 119 ? 12.691 -17.851 -20.952 1.00 84.56 119 VAL A N 1
ATOM 957 C CA . VAL A 1 119 ? 12.962 -17.987 -22.398 1.00 84.56 119 VAL A CA 1
ATOM 958 C C . VAL A 1 119 ? 11.900 -17.313 -23.280 1.00 84.56 119 VAL A C 1
ATOM 960 O O . VAL A 1 119 ? 12.220 -16.668 -24.272 1.00 84.56 119 VAL A O 1
ATOM 963 N N . PHE A 1 120 ? 10.624 -17.400 -22.889 1.00 86.06 120 PHE A N 1
ATOM 964 C CA . PHE A 1 120 ? 9.507 -16.757 -23.595 1.00 86.06 120 PHE A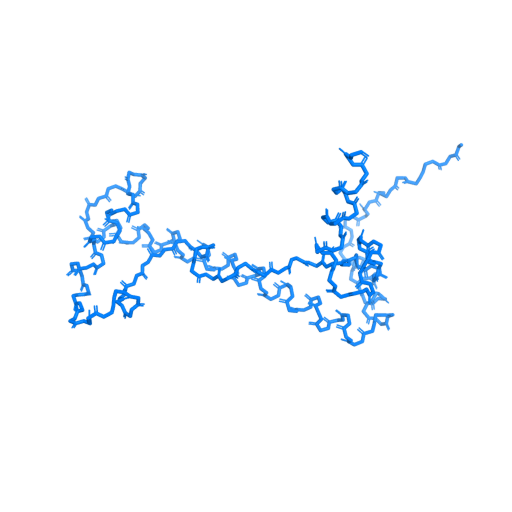 CA 1
ATOM 965 C C . PHE A 1 120 ? 9.322 -15.248 -23.347 1.00 86.06 120 PHE A C 1
ATOM 967 O O . PHE A 1 120 ? 8.307 -14.697 -23.776 1.00 86.06 120 PHE A O 1
ATOM 974 N N . PHE A 1 121 ? 10.271 -14.566 -22.700 1.00 84.94 121 PHE A N 1
ATOM 975 C CA . PHE A 1 121 ? 10.183 -13.130 -22.415 1.00 84.94 121 PHE A CA 1
ATOM 976 C C . PHE A 1 121 ? 9.880 -12.281 -23.668 1.00 84.94 121 PHE A C 1
ATOM 978 O O . PHE A 1 121 ? 8.980 -11.438 -23.670 1.00 84.94 121 PHE A O 1
ATOM 985 N N . LEU A 1 122 ? 10.561 -12.572 -24.782 1.00 84.50 122 LEU A N 1
ATOM 986 C CA . LEU A 1 122 ? 10.419 -11.834 -26.046 1.00 84.50 122 LEU A CA 1
ATOM 987 C C . LEU A 1 122 ? 9.007 -11.913 -26.648 1.00 84.50 122 LEU A C 1
ATOM 989 O O . LEU A 1 122 ? 8.594 -11.028 -27.395 1.00 84.50 122 LEU A O 1
ATOM 993 N N . TYR A 1 123 ? 8.230 -12.934 -26.283 1.00 84.81 123 TYR A N 1
ATOM 994 C CA . TYR A 1 123 ? 6.873 -13.142 -26.783 1.00 84.81 123 TYR A CA 1
ATOM 995 C C . TYR A 1 123 ? 5.812 -12.373 -25.978 1.00 84.81 123 TYR A C 1
ATOM 997 O O . TYR A 1 123 ? 4.616 -12.542 -26.223 1.00 84.81 123 TYR A O 1
ATOM 1005 N N . ARG A 1 124 ? 6.218 -11.521 -25.016 1.00 74.38 124 ARG A N 1
ATOM 1006 C CA . ARG A 1 124 ? 5.391 -10.631 -24.160 1.00 74.38 124 ARG A CA 1
ATOM 1007 C C . ARG A 1 124 ? 4.397 -11.329 -23.221 1.00 74.38 124 ARG A C 1
ATOM 1009 O O . ARG A 1 124 ? 3.998 -10.754 -22.209 1.00 74.38 124 ARG A O 1
ATOM 1016 N N . LYS A 1 125 ? 3.972 -12.553 -23.537 1.00 83.31 125 LYS A N 1
ATOM 1017 C CA . LYS A 1 125 ? 3.003 -13.363 -22.786 1.00 83.31 125 LYS A CA 1
ATOM 1018 C C . LYS A 1 125 ? 3.664 -14.583 -22.143 1.00 83.31 125 LYS A C 1
ATOM 1020 O O . LYS A 1 125 ? 3.190 -15.707 -22.281 1.00 83.31 125 LYS A O 1
ATOM 1025 N N . THR A 1 126 ? 4.729 -14.338 -21.388 1.00 81.44 126 THR A N 1
ATOM 1026 C CA . THR A 1 126 ? 5.557 -15.353 -20.725 1.00 81.44 126 THR A CA 1
ATOM 1027 C C . THR A 1 126 ? 4.734 -16.371 -19.922 1.00 81.44 126 THR A C 1
ATOM 1029 O O . THR A 1 126 ? 4.780 -17.560 -20.223 1.00 81.44 126 THR A O 1
ATOM 1032 N N . LYS A 1 127 ? 3.904 -15.903 -18.972 1.00 84.00 127 LYS A N 1
ATOM 1033 C CA . LYS A 1 127 ? 3.087 -16.764 -18.087 1.00 84.00 127 LYS A CA 1
ATOM 1034 C C . LYS A 1 127 ? 2.060 -17.618 -18.838 1.00 84.00 127 LYS A C 1
ATOM 1036 O O . LYS A 1 127 ? 1.727 -18.717 -18.414 1.00 84.00 127 LYS A O 1
ATOM 1041 N N . PHE A 1 128 ? 1.507 -17.091 -19.928 1.00 87.19 128 PHE A N 1
ATOM 1042 C CA . PHE A 1 128 ? 0.510 -17.814 -20.714 1.00 87.19 128 PHE A CA 1
ATOM 1043 C C . PHE A 1 128 ? 1.165 -18.950 -21.504 1.00 87.19 128 PHE A C 1
ATOM 1045 O O . PHE A 1 128 ? 0.691 -20.082 -21.463 1.00 87.19 128 PHE A O 1
ATOM 1052 N N . LEU A 1 129 ? 2.280 -18.653 -22.177 1.00 85.44 129 LEU A N 1
ATOM 1053 C CA . LEU A 1 129 ? 2.997 -19.627 -22.995 1.00 85.44 129 LEU A CA 1
ATOM 1054 C C . LEU A 1 129 ? 3.638 -20.727 -22.149 1.00 85.44 129 LEU A C 1
ATOM 1056 O O . LEU A 1 129 ? 3.519 -21.893 -22.509 1.00 85.44 129 LEU A O 1
ATOM 1060 N N . SER A 1 130 ? 4.239 -20.388 -21.004 1.00 82.25 130 SER A N 1
ATOM 1061 C CA . SER A 1 130 ? 4.831 -21.384 -20.102 1.00 82.25 130 SER A CA 1
ATOM 1062 C C . SER A 1 130 ? 3.798 -22.389 -19.584 1.00 82.25 130 SER A C 1
ATOM 1064 O O . SER A 1 130 ? 4.054 -23.593 -19.563 1.00 82.25 130 SER A O 1
ATOM 1066 N N . ASN A 1 131 ? 2.602 -21.913 -19.225 1.00 84.88 131 ASN A N 1
ATOM 1067 C CA . ASN A 1 131 ? 1.496 -22.770 -18.806 1.00 84.88 131 ASN A CA 1
ATOM 1068 C C . ASN A 1 131 ? 1.018 -23.684 -19.938 1.00 84.88 131 ASN A C 1
ATOM 1070 O O . ASN A 1 131 ? 0.736 -24.854 -19.690 1.00 84.88 131 ASN A O 1
ATOM 1074 N N . PHE A 1 132 ? 0.937 -23.167 -21.168 1.00 84.75 132 PHE A N 1
ATOM 1075 C CA . PHE A 1 132 ? 0.518 -23.946 -22.332 1.00 84.75 132 PHE A CA 1
ATOM 1076 C C . PHE A 1 132 ? 1.519 -25.056 -22.666 1.00 84.75 132 PHE A C 1
ATOM 1078 O O . PHE A 1 132 ? 1.123 -26.209 -22.823 1.00 84.75 132 PHE A O 1
ATOM 1085 N N . THR A 1 133 ? 2.816 -24.735 -22.711 1.00 79.75 133 THR A N 1
ATOM 1086 C CA . THR A 1 133 ? 3.853 -25.736 -22.981 1.00 79.75 133 THR A CA 1
ATOM 1087 C C . THR A 1 133 ? 3.896 -26.780 -21.879 1.00 79.75 133 THR A C 1
ATOM 1089 O O . THR A 1 133 ? 3.866 -27.963 -22.186 1.00 79.75 133 THR A O 1
ATOM 1092 N N . CYS A 1 134 ? 3.874 -26.370 -20.605 1.00 65.81 134 CYS A N 1
ATOM 1093 C CA . CYS A 1 134 ? 3.864 -27.300 -19.476 1.00 65.81 134 CYS A CA 1
ATOM 1094 C C . CYS A 1 134 ? 2.706 -28.301 -19.615 1.00 65.81 134 CYS A C 1
ATOM 1096 O O . CYS A 1 134 ? 2.932 -29.503 -19.628 1.00 65.81 134 CYS A O 1
ATOM 1098 N N . LYS A 1 135 ? 1.481 -27.833 -19.881 1.00 62.53 135 LYS A N 1
ATOM 1099 C CA . LYS A 1 135 ? 0.322 -28.722 -20.061 1.00 62.53 135 LYS A CA 1
ATOM 1100 C C . LYS A 1 135 ? 0.450 -29.692 -21.239 1.00 62.53 135 LYS A C 1
ATOM 1102 O O . LYS A 1 135 ? -0.045 -30.805 -21.135 1.00 62.53 135 LYS A O 1
ATOM 1107 N N . SER A 1 136 ? 1.115 -29.290 -22.322 1.00 66.50 136 SER A N 1
ATOM 1108 C CA . SER A 1 136 ? 1.344 -30.150 -23.489 1.00 66.50 136 SER A CA 1
ATOM 1109 C C . SER A 1 136 ? 2.408 -31.232 -23.266 1.00 66.50 136 SER A C 1
ATOM 1111 O O . SER A 1 136 ? 2.421 -32.191 -24.024 1.00 66.50 136 SER A O 1
ATOM 1113 N N . TYR A 1 137 ? 3.297 -31.078 -22.278 1.00 60.38 137 TYR A N 1
ATOM 1114 C CA . TYR A 1 137 ? 4.337 -32.065 -21.940 1.00 60.38 137 TYR A CA 1
ATOM 1115 C C . TYR A 1 137 ? 3.928 -33.026 -20.808 1.00 60.38 137 TYR A C 1
ATOM 1117 O O . TYR A 1 137 ? 4.651 -33.981 -20.541 1.00 60.38 137 TYR A O 1
ATOM 1125 N N . TYR A 1 138 ? 2.799 -32.775 -20.134 1.00 56.88 138 TYR A N 1
ATOM 1126 C CA . TYR A 1 138 ? 2.236 -33.643 -19.086 1.00 56.88 138 TYR A CA 1
ATOM 1127 C C . TYR A 1 138 ? 1.055 -34.508 -19.586 1.00 56.88 138 TYR A C 1
ATOM 1129 O O . TYR A 1 138 ? 0.314 -35.050 -18.766 1.00 56.88 138 TYR A O 1
ATOM 1137 N N . PHE A 1 139 ? 0.889 -34.638 -20.908 1.00 49.91 139 PHE A N 1
ATOM 1138 C CA . PHE A 1 139 ? -0.004 -35.595 -21.574 1.00 49.91 139 PHE A CA 1
ATOM 1139 C C . PHE A 1 139 ? 0.798 -36.526 -22.482 1.00 49.91 139 PHE A C 1
ATOM 1141 O O . PHE A 1 139 ? 1.741 -36.026 -23.135 1.00 49.91 139 PHE A O 1
#